Protein AF-A0A2S9K920-F1 (afdb_monomer)

Foldseek 3Di:
DPPCQWDADPVRDIDGDPVNLVVQLVVLVVQLVVLVCQLPPDDDPPDPCNVVSNVVSVLSNLLSVLSNCVSDPDDDDVVVSCCSVPNPPPVVPD

Nearest PDB structures (foldseek):
  2r6x-assembly1_A  TM=4.934E-01  e=3.876E-01  Limosilactobacillus reuteri
  3gai-assembly1_A  TM=4.936E-01  e=4.339E-01  Limosilactobacillus reuteri
  2idx-assembly1_B  TM=4.294E-01  e=3.272E-01  Homo sapiens
  7rut-assembly1_D  TM=4.794E-01  e=1.133E+00  Homo sapiens
  6d5x-assembly1_B  TM=4.160E-01  e=1.502E+00  Homo sapiens

Organism: NCBI:txid263067

Secondary structure (DSSP, 8-state):
-----EEE-TTS-EEE-HHHHHHHHHHHHHHHHHHHHHHHHSS-TTSTTHHHHHHHHHHHHHHHHHHHHHHSS----HHHHHHHHH-TTGGG--

Sequence (94 aa):
MSDNTLTEHADNSVTLTAARQVACLEASWEIEQLAAHLACNVIPDHDPLHLVVRGIAGRIRSLSRVLVSGLDDELEPVAHLEREVFGTAQREAE

pLDDT: mean 86.09, std 13.34, range [42.78, 97.75]

Solvent-accessible surface area (backbone atoms only — not comparable to full-atom values): 5552 Å² total; per-residue (Å²): 130,86,83,69,68,53,44,78,46,98,87,73,49,75,42,68,32,69,73,52,42,50,53,52,42,52,53,25,51,52,48,32,53,52,20,54,44,45,49,69,71,71,55,60,86,85,45,92,55,31,64,57,46,32,50,49,19,52,49,49,30,54,53,23,50,45,50,37,53,74,65,47,95,60,94,67,61,66,72,58,50,46,37,74,73,64,40,84,73,65,78,83,79,118

Structure (mmCIF, N/CA/C/O backbone):
data_AF-A0A2S9K920-F1
#
_entry.id   AF-A0A2S9K920-F1
#
loop_
_atom_site.group_PDB
_atom_site.id
_atom_site.type_symbol
_atom_site.label_atom_id
_atom_site.label_alt_id
_atom_site.label_comp_id
_atom_site.label_asym_id
_atom_site.label_entity_id
_atom_site.label_seq_id
_atom_site.pdbx_PDB_ins_code
_atom_site.Cartn_x
_atom_site.Cartn_y
_atom_site.Cartn_z
_atom_site.occupancy
_atom_site.B_iso_or_equiv
_atom_site.auth_seq_id
_atom_site.auth_comp_id
_atom_site.auth_asym_id
_atom_site.auth_atom_id
_atom_site.pdbx_PDB_model_num
ATOM 1 N N . MET A 1 1 ? 3.771 -2.077 31.302 1.00 43.00 1 MET A N 1
ATOM 2 C CA . MET A 1 1 ? 2.739 -1.271 30.623 1.00 43.00 1 MET A CA 1
ATOM 3 C C . MET A 1 1 ? 2.157 -2.173 29.561 1.00 43.00 1 MET A C 1
ATOM 5 O O . MET A 1 1 ? 2.937 -2.796 28.859 1.00 43.00 1 MET A O 1
ATOM 9 N N . SER A 1 2 ? 0.846 -2.379 29.536 1.00 49.53 2 SER A N 1
ATOM 10 C CA . SER A 1 2 ? 0.225 -3.180 28.483 1.00 49.53 2 SER A CA 1
ATOM 11 C C . SER A 1 2 ? 0.299 -2.378 27.185 1.00 49.53 2 SER A C 1
ATOM 13 O O . SER A 1 2 ? -0.397 -1.371 27.058 1.00 49.53 2 SER A O 1
ATOM 15 N N . ASP A 1 3 ? 1.179 -2.792 26.273 1.00 59.75 3 ASP A N 1
ATOM 16 C CA . ASP A 1 3 ? 1.320 -2.269 24.908 1.00 59.75 3 ASP A CA 1
ATOM 17 C C . ASP A 1 3 ? 0.087 -2.644 24.069 1.00 59.75 3 ASP A C 1
ATOM 19 O O . ASP A 1 3 ? 0.163 -3.376 23.080 1.00 59.75 3 ASP A O 1
ATOM 23 N N . ASN A 1 4 ? -1.093 -2.187 24.490 1.00 60.09 4 ASN A N 1
ATOM 24 C CA . ASN A 1 4 ? -2.332 -2.429 23.768 1.00 60.09 4 ASN A CA 1
ATOM 25 C C . ASN A 1 4 ? -2.319 -1.554 22.513 1.00 60.09 4 ASN A C 1
ATOM 27 O O . ASN A 1 4 ? -2.730 -0.398 22.513 1.00 60.09 4 ASN A O 1
ATOM 31 N N . THR A 1 5 ? -1.782 -2.126 21.440 1.00 73.12 5 THR A N 1
ATOM 32 C CA . THR A 1 5 ? -1.665 -1.543 20.096 1.00 73.12 5 THR A CA 1
ATOM 33 C C . THR A 1 5 ? -2.976 -1.590 19.304 1.00 73.12 5 THR A C 1
ATOM 35 O O . THR A 1 5 ? -3.000 -1.184 18.140 1.00 73.12 5 THR A O 1
ATOM 38 N N . LEU A 1 6 ? -4.045 -2.102 19.919 1.00 84.69 6 LEU A N 1
ATOM 39 C CA . LEU A 1 6 ? -5.383 -2.285 19.368 1.00 84.69 6 LEU A CA 1
ATOM 40 C C . LEU A 1 6 ? -6.432 -1.966 20.443 1.00 84.69 6 LEU A C 1
ATOM 42 O O . LEU A 1 6 ? -6.196 -2.187 21.633 1.00 84.69 6 LEU A O 1
ATOM 46 N N . THR A 1 7 ? -7.580 -1.447 20.018 1.00 86.38 7 THR A N 1
ATOM 47 C CA . THR A 1 7 ? -8.752 -1.189 20.860 1.00 86.38 7 THR A CA 1
ATOM 48 C C . THR A 1 7 ? -9.882 -2.104 20.413 1.00 86.38 7 THR A C 1
ATOM 50 O O . THR A 1 7 ? -10.322 -2.020 19.271 1.00 86.38 7 THR A O 1
ATOM 53 N N . GLU A 1 8 ? -10.322 -2.989 21.304 1.00 90.50 8 GLU A N 1
ATOM 54 C CA . GLU A 1 8 ? -11.480 -3.857 21.082 1.00 90.50 8 GLU A CA 1
ATOM 55 C C . GLU A 1 8 ? -12.761 -3.135 21.505 1.00 90.50 8 GLU A C 1
ATOM 57 O O . GLU A 1 8 ? -12.808 -2.488 22.556 1.00 90.50 8 GLU A O 1
ATOM 62 N N . HIS A 1 9 ? -13.803 -3.263 20.693 1.00 88.88 9 HIS A N 1
ATOM 63 C CA . HIS A 1 9 ? -15.116 -2.673 20.929 1.00 88.88 9 HIS A CA 1
ATOM 64 C C . HIS A 1 9 ? -16.130 -3.744 21.335 1.00 88.88 9 HIS A C 1
ATOM 66 O O . HIS A 1 9 ? -15.923 -4.943 21.151 1.00 88.88 9 HIS A O 1
ATOM 72 N N . ALA A 1 10 ? -17.266 -3.315 21.889 1.00 91.75 10 ALA A N 1
ATOM 73 C CA . ALA A 1 10 ? -18.303 -4.219 22.395 1.00 91.75 10 ALA A CA 1
ATOM 74 C C . ALA A 1 10 ? -18.960 -5.096 21.308 1.00 91.75 10 ALA A C 1
ATOM 76 O O . ALA A 1 10 ? -19.572 -6.113 21.625 1.00 91.75 10 ALA A O 1
ATOM 77 N N . ASP A 1 11 ? -18.841 -4.710 20.038 1.00 92.25 11 ASP A N 1
ATOM 78 C CA . ASP A 1 11 ? -19.311 -5.464 18.873 1.00 92.25 11 ASP A CA 1
ATOM 79 C C . ASP A 1 11 ? -18.276 -6.476 18.340 1.00 92.25 11 ASP A C 1
ATOM 81 O O . ASP A 1 11 ? -18.512 -7.119 17.319 1.00 92.25 11 ASP A O 1
ATOM 85 N N . ASN A 1 12 ? -17.158 -6.665 19.053 1.00 90.12 12 ASN A N 1
ATOM 86 C CA . ASN A 1 12 ? -15.980 -7.437 18.641 1.00 90.12 12 ASN A CA 1
ATOM 87 C C . ASN A 1 12 ? -15.210 -6.833 17.455 1.00 90.12 12 ASN A C 1
ATOM 89 O O . ASN A 1 12 ? -14.339 -7.502 16.895 1.00 90.12 12 ASN A O 1
ATOM 93 N N . SER A 1 13 ? -15.496 -5.588 17.060 1.00 87.12 13 SER A N 1
ATOM 94 C CA . SER A 1 13 ? -14.618 -4.868 16.141 1.00 87.12 13 SER A CA 1
ATOM 95 C C . SER A 1 13 ? -13.331 -4.453 16.853 1.00 87.12 13 SER A C 1
ATOM 97 O O . SER A 1 13 ? -13.273 -4.319 18.079 1.00 87.12 13 SER A O 1
ATOM 99 N N . VAL A 1 14 ? -12.270 -4.273 16.070 1.00 89.38 14 VAL A N 1
ATOM 100 C CA . VAL A 1 14 ? -10.952 -3.902 16.577 1.00 89.38 14 VAL A CA 1
ATOM 101 C C . VAL A 1 14 ? -10.431 -2.733 15.762 1.00 89.38 14 VAL A C 1
ATOM 103 O O . VAL A 1 14 ? -10.317 -2.831 14.542 1.00 89.38 14 VAL A O 1
ATOM 106 N N . THR A 1 15 ? -10.086 -1.635 16.428 1.00 89.12 15 THR A N 1
ATOM 107 C CA . THR A 1 15 ? -9.471 -0.469 15.787 1.00 89.12 15 THR A CA 1
ATOM 108 C C . THR A 1 15 ? -8.011 -0.333 16.188 1.00 89.12 15 THR A C 1
ATOM 110 O O . THR A 1 15 ? -7.580 -0.776 17.257 1.00 89.12 15 THR A O 1
ATOM 113 N N . LEU A 1 16 ? -7.226 0.309 15.327 1.00 89.00 16 LEU A N 1
ATOM 114 C CA . LEU A 1 16 ? -5.889 0.762 15.691 1.00 89.00 16 LEU A CA 1
ATOM 115 C C . LEU A 1 16 ? -5.993 1.847 16.769 1.00 89.00 16 LEU A C 1
ATOM 117 O O . LEU A 1 16 ? -6.959 2.606 16.819 1.00 89.00 16 LEU A O 1
ATOM 121 N N . THR A 1 17 ? -4.976 1.947 17.623 1.00 90.00 17 THR A N 1
ATOM 122 C CA . THR A 1 17 ? -4.802 3.162 18.426 1.00 90.00 17 THR A CA 1
ATOM 123 C C . THR A 1 17 ? -4.382 4.318 17.520 1.00 90.00 17 THR A C 1
ATOM 125 O O . THR A 1 17 ? -3.702 4.094 16.517 1.00 90.00 17 THR A O 1
ATOM 128 N N . ALA A 1 18 ? -4.699 5.559 17.902 1.00 87.94 18 ALA A N 1
ATOM 129 C CA . ALA A 1 18 ? -4.328 6.746 17.120 1.00 87.94 18 ALA A CA 1
ATOM 130 C C . ALA A 1 18 ? -2.821 6.795 16.799 1.00 87.94 18 ALA A C 1
ATOM 132 O O . ALA A 1 18 ? -2.428 7.050 15.667 1.00 87.94 18 ALA A O 1
ATOM 133 N N . ALA A 1 19 ? -1.961 6.463 17.770 1.00 89.56 19 ALA A N 1
ATOM 134 C CA . ALA A 1 19 ? -0.513 6.421 17.556 1.00 89.56 19 ALA A CA 1
ATOM 135 C C . ALA A 1 19 ? -0.096 5.389 16.491 1.00 89.56 19 ALA A C 1
ATOM 137 O O . ALA A 1 19 ? 0.816 5.643 15.706 1.00 89.56 19 ALA A O 1
ATOM 138 N N . ARG A 1 20 ? -0.767 4.232 16.443 1.00 90.56 20 ARG A N 1
ATOM 139 C CA . ARG A 1 20 ? -0.494 3.192 15.446 1.00 90.56 20 ARG A CA 1
ATOM 140 C C . ARG A 1 20 ? -1.056 3.556 14.077 1.00 90.56 20 ARG A C 1
ATOM 142 O O . ARG A 1 20 ? -0.369 3.336 13.088 1.00 90.56 20 ARG A O 1
ATOM 149 N N . GLN A 1 21 ? -2.257 4.128 14.026 1.00 92.25 21 GLN A N 1
ATOM 150 C CA . GLN A 1 21 ? -2.860 4.639 12.795 1.00 92.25 21 GLN A CA 1
ATOM 151 C C . GLN A 1 21 ? -1.943 5.681 12.143 1.00 92.25 21 GLN A C 1
ATOM 153 O O . GLN A 1 21 ? -1.564 5.502 10.991 1.00 92.25 21 GLN A O 1
ATOM 158 N N . VAL A 1 22 ? -1.482 6.682 12.904 1.00 91.88 22 VAL A N 1
ATOM 159 C CA . VAL A 1 22 ? -0.522 7.693 12.424 1.00 91.88 22 VAL A CA 1
ATOM 160 C C . VAL A 1 22 ? 0.759 7.039 11.912 1.00 91.88 22 VAL A C 1
ATOM 162 O O . VAL A 1 22 ? 1.180 7.323 10.798 1.00 91.88 22 VAL A O 1
ATOM 165 N N . ALA A 1 23 ? 1.356 6.112 12.667 1.00 93.44 23 ALA A N 1
ATOM 166 C CA . ALA A 1 23 ? 2.566 5.425 12.217 1.00 93.44 23 ALA A CA 1
ATOM 167 C C . ALA A 1 23 ? 2.357 4.642 10.904 1.00 93.44 23 ALA A C 1
ATOM 169 O O . ALA A 1 23 ? 3.238 4.627 10.047 1.00 93.44 23 ALA A O 1
ATOM 170 N N . CYS A 1 24 ? 1.199 3.999 10.728 1.00 94.19 24 CYS A N 1
ATOM 171 C CA . CYS A 1 24 ? 0.865 3.286 9.498 1.00 94.19 24 CYS A CA 1
ATOM 172 C C . CYS A 1 24 ? 0.592 4.238 8.319 1.00 94.19 24 CYS A C 1
ATOM 174 O O . CYS A 1 24 ? 1.002 3.932 7.198 1.00 94.19 24 CYS A O 1
ATOM 176 N N . LEU A 1 25 ? -0.044 5.388 8.559 1.00 94.25 25 LEU A N 1
ATOM 177 C CA . LEU A 1 25 ? -0.259 6.429 7.549 1.00 94.25 25 LEU A CA 1
ATOM 178 C C . LEU A 1 25 ? 1.072 7.039 7.086 1.00 94.25 25 LEU A C 1
ATOM 180 O O . LEU A 1 25 ? 1.330 7.083 5.886 1.00 94.25 25 LEU A O 1
ATOM 184 N N . GLU A 1 26 ? 1.956 7.403 8.017 1.00 96.44 26 GLU A N 1
ATOM 185 C CA . GLU A 1 26 ? 3.301 7.921 7.719 1.00 96.44 26 GLU A CA 1
ATOM 186 C C . GLU A 1 26 ? 4.140 6.904 6.933 1.00 96.44 2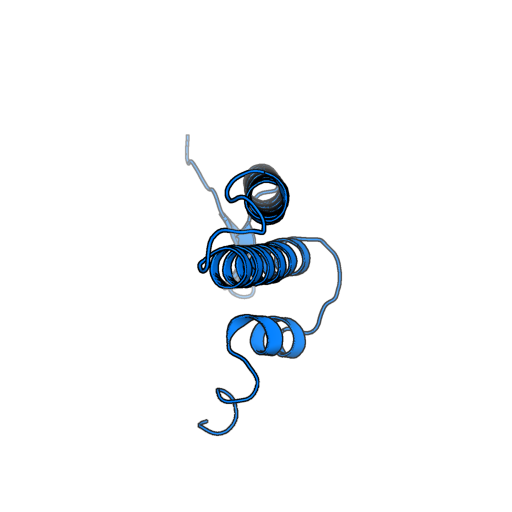6 GLU A C 1
ATOM 188 O O . GLU A 1 26 ? 4.776 7.240 5.935 1.00 96.44 26 GLU A O 1
ATOM 193 N N . ALA A 1 27 ? 4.096 5.626 7.324 1.00 97.06 27 ALA A N 1
ATOM 194 C CA . ALA A 1 27 ? 4.774 4.566 6.581 1.00 97.06 27 ALA A CA 1
ATOM 195 C C . ALA A 1 27 ? 4.217 4.413 5.156 1.00 97.06 27 ALA A C 1
ATOM 197 O O . ALA A 1 27 ? 4.981 4.216 4.210 1.00 97.06 27 ALA A O 1
ATOM 198 N N . SER A 1 28 ? 2.896 4.516 4.990 1.00 96.38 28 SER A N 1
ATOM 199 C CA . SER A 1 28 ? 2.253 4.438 3.674 1.00 96.38 28 SER A CA 1
ATOM 200 C C . SER A 1 28 ? 2.667 5.618 2.795 1.00 96.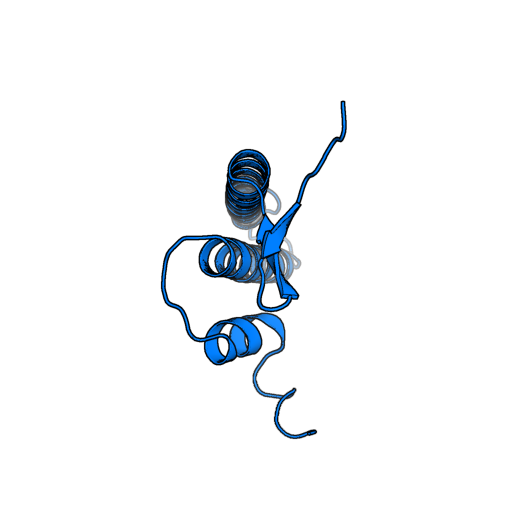38 28 SER A C 1
ATOM 202 O O . SER A 1 28 ? 3.042 5.411 1.639 1.00 96.38 28 SER A O 1
ATOM 204 N N . TRP A 1 29 ? 2.694 6.830 3.354 1.00 95.25 29 TRP A N 1
ATOM 205 C CA . TRP A 1 29 ? 3.174 8.031 2.672 1.00 95.25 29 TRP A CA 1
ATOM 206 C C . TRP A 1 29 ? 4.638 7.897 2.231 1.00 95.25 29 TRP A C 1
ATOM 208 O O . TRP A 1 29 ? 4.945 8.105 1.057 1.00 95.25 29 TRP A O 1
ATOM 218 N N . GLU A 1 30 ? 5.533 7.461 3.120 1.00 97.75 30 GLU A N 1
ATOM 219 C CA . GLU A 1 30 ? 6.952 7.263 2.793 1.00 97.75 30 GLU A CA 1
ATOM 220 C C . GLU A 1 30 ? 7.132 6.242 1.652 1.00 97.75 30 GLU A C 1
ATOM 222 O O . GLU A 1 30 ? 7.926 6.456 0.733 1.00 97.75 30 GLU A O 1
ATOM 227 N N . ILE A 1 31 ? 6.341 5.161 1.633 1.00 97.62 31 ILE A N 1
ATOM 228 C CA . ILE A 1 31 ? 6.339 4.184 0.531 1.00 97.62 31 ILE A CA 1
ATOM 229 C C . ILE A 1 31 ? 5.936 4.836 -0.804 1.00 97.62 31 ILE A C 1
ATOM 231 O O . ILE A 1 31 ? 6.556 4.544 -1.831 1.00 97.62 31 ILE A O 1
ATOM 235 N N . GLU A 1 32 ? 4.932 5.721 -0.823 1.00 95.81 32 GLU A N 1
ATOM 236 C CA . GLU A 1 32 ? 4.553 6.461 -2.039 1.00 95.81 32 GLU A CA 1
ATOM 237 C C . GLU A 1 32 ? 5.704 7.356 -2.529 1.00 95.81 32 GLU A C 1
ATOM 239 O O . GLU A 1 32 ? 5.996 7.388 -3.730 1.00 95.81 32 GLU A O 1
ATOM 244 N N . GLN A 1 33 ? 6.414 8.018 -1.615 1.00 96.19 33 GLN A N 1
ATOM 245 C CA . GLN A 1 33 ? 7.553 8.878 -1.947 1.00 96.19 33 GLN A CA 1
ATOM 246 C C . GLN A 1 33 ? 8.739 8.083 -2.512 1.00 96.19 33 GLN A C 1
ATOM 248 O O . GLN A 1 33 ? 9.347 8.490 -3.513 1.00 96.19 33 GLN A O 1
ATOM 253 N N . LEU A 1 34 ? 9.031 6.916 -1.930 1.00 96.12 34 LEU A N 1
ATOM 254 C CA . LEU A 1 34 ? 10.039 5.983 -2.437 1.00 96.12 34 LEU A CA 1
ATOM 255 C C . LEU A 1 34 ? 9.666 5.451 -3.823 1.00 96.12 34 LEU A C 1
ATOM 257 O O . LEU A 1 34 ? 10.522 5.379 -4.705 1.00 96.12 34 LEU A O 1
ATOM 261 N N . ALA A 1 35 ? 8.390 5.136 -4.055 1.00 96.25 35 ALA A N 1
ATOM 262 C CA . ALA A 1 35 ? 7.907 4.729 -5.370 1.00 96.25 35 ALA A CA 1
ATOM 263 C C . ALA A 1 35 ? 8.082 5.848 -6.411 1.00 96.25 35 ALA A C 1
ATOM 265 O O . ALA A 1 35 ? 8.534 5.589 -7.528 1.00 96.25 35 ALA A O 1
ATOM 266 N N . ALA A 1 36 ? 7.799 7.103 -6.051 1.00 93.88 36 ALA A N 1
ATOM 267 C CA . ALA A 1 36 ? 8.042 8.245 -6.931 1.00 93.88 36 ALA A CA 1
ATOM 268 C C . ALA A 1 36 ? 9.535 8.403 -7.272 1.00 93.88 36 ALA A C 1
ATOM 270 O O . ALA A 1 36 ? 9.884 8.642 -8.429 1.00 93.88 36 ALA A O 1
ATOM 271 N N . HIS A 1 37 ? 10.427 8.203 -6.297 1.00 94.06 37 HIS A N 1
ATOM 272 C CA . HIS A 1 37 ? 11.872 8.202 -6.540 1.00 94.06 37 HIS A CA 1
ATOM 273 C C . HIS A 1 37 ? 12.305 7.048 -7.447 1.00 94.06 37 HIS A C 1
ATOM 275 O O . HIS A 1 37 ? 13.092 7.261 -8.370 1.00 94.06 37 HIS A O 1
ATOM 281 N N . LEU A 1 38 ? 11.764 5.847 -7.231 1.00 92.69 38 LEU A N 1
ATOM 282 C CA . LEU A 1 38 ? 12.039 4.671 -8.054 1.00 92.69 38 LEU A CA 1
ATOM 283 C C . LEU A 1 38 ? 11.655 4.904 -9.523 1.00 92.69 38 LEU A C 1
ATOM 285 O O . LEU A 1 38 ? 12.425 4.563 -10.419 1.00 92.69 38 LEU A O 1
ATOM 289 N N . ALA A 1 39 ? 10.501 5.528 -9.768 1.00 90.31 39 ALA A N 1
ATOM 290 C CA . ALA A 1 39 ? 10.003 5.802 -11.115 1.00 90.31 39 ALA A CA 1
ATOM 291 C C . ALA A 1 39 ? 10.857 6.814 -11.901 1.00 90.31 39 ALA A C 1
ATOM 293 O O . ALA A 1 39 ? 10.922 6.728 -13.131 1.00 90.31 39 ALA A O 1
ATOM 294 N N . CYS A 1 40 ? 11.474 7.774 -11.205 1.00 88.44 40 CYS A N 1
ATOM 295 C CA . CYS A 1 40 ? 12.126 8.927 -11.829 1.00 88.44 40 CYS A CA 1
ATOM 296 C C . CYS A 1 40 ? 13.658 8.870 -11.813 1.00 88.44 40 CYS A C 1
ATOM 298 O O . CYS A 1 40 ? 14.284 9.405 -12.722 1.00 88.44 40 CYS A O 1
ATOM 300 N N . ASN A 1 41 ? 14.265 8.261 -10.789 1.00 88.56 41 ASN A N 1
ATOM 301 C CA . ASN A 1 41 ? 15.676 8.506 -10.467 1.00 88.56 41 ASN A CA 1
ATOM 302 C C . ASN A 1 41 ? 16.568 7.257 -10.506 1.00 88.56 41 ASN A C 1
ATOM 304 O O . ASN A 1 41 ? 17.788 7.396 -10.489 1.00 88.56 41 ASN A O 1
ATOM 308 N N . VAL A 1 42 ? 16.000 6.046 -10.511 1.00 87.00 42 VAL A N 1
ATOM 309 C CA . VAL A 1 42 ? 16.786 4.815 -10.289 1.00 87.00 42 VAL A CA 1
ATOM 310 C C . VAL A 1 42 ? 17.330 4.207 -11.578 1.00 87.00 42 VAL A C 1
ATOM 312 O O . VAL A 1 42 ? 18.436 3.671 -11.566 1.00 87.00 42 VAL A O 1
ATOM 315 N N . ILE A 1 43 ? 16.592 4.293 -12.687 1.00 86.62 43 ILE A N 1
ATOM 316 C CA . ILE A 1 43 ? 17.026 3.737 -13.970 1.00 86.62 43 ILE A CA 1
ATOM 317 C C . ILE A 1 43 ? 16.928 4.789 -15.088 1.00 86.62 43 ILE A C 1
ATOM 319 O O . ILE A 1 43 ? 15.881 5.423 -15.226 1.00 86.62 43 ILE A O 1
ATOM 323 N N . PRO A 1 44 ? 17.981 4.955 -15.914 1.00 86.88 44 PRO A N 1
ATOM 324 C CA . PRO A 1 44 ? 17.928 5.794 -17.106 1.00 86.88 44 PRO A CA 1
ATOM 325 C C . PRO A 1 44 ? 16.945 5.280 -18.169 1.00 86.88 44 PR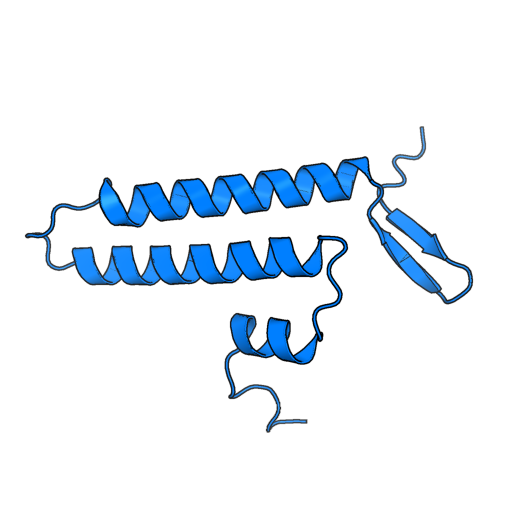O A C 1
ATOM 327 O O . PRO A 1 44 ? 16.848 4.080 -18.405 1.00 86.88 44 PRO A O 1
ATOM 330 N N . ASP A 1 45 ? 16.324 6.191 -18.921 1.00 87.62 45 ASP A N 1
ATOM 331 C CA . ASP A 1 45 ? 15.321 5.878 -19.960 1.00 87.62 45 ASP A CA 1
ATOM 332 C C . ASP A 1 45 ? 15.831 5.005 -21.121 1.00 87.62 45 ASP A C 1
ATOM 334 O O . ASP A 1 45 ? 15.040 4.427 -21.861 1.00 87.62 45 ASP A O 1
ATOM 338 N N . HIS A 1 46 ? 17.148 4.902 -21.305 1.00 88.44 46 HIS A N 1
ATOM 339 C CA . HIS A 1 46 ? 17.746 4.053 -22.338 1.00 88.44 46 HIS A CA 1
ATOM 340 C C . HIS A 1 46 ? 17.971 2.606 -21.877 1.00 88.44 46 HIS A C 1
ATOM 342 O O . HIS A 1 46 ? 18.301 1.754 -22.702 1.00 88.44 46 HIS A O 1
ATOM 348 N N . ASP A 1 47 ? 17.809 2.314 -20.585 1.00 93.38 47 ASP A N 1
ATOM 349 C CA . ASP A 1 47 ? 17.896 0.951 -20.076 1.00 93.38 47 ASP A CA 1
ATOM 350 C C . ASP A 1 47 ? 16.622 0.177 -20.458 1.00 93.38 47 ASP A C 1
ATOM 352 O O . ASP A 1 47 ? 15.516 0.673 -20.230 1.00 93.38 47 ASP A O 1
ATOM 356 N N . PRO A 1 48 ? 16.710 -1.042 -21.011 1.00 91.19 48 PRO A N 1
ATOM 357 C CA . PRO A 1 48 ? 15.532 -1.825 -21.392 1.00 91.19 48 PRO A CA 1
ATOM 358 C C . PRO A 1 48 ? 14.566 -2.119 -20.228 1.00 91.19 48 PRO A C 1
ATOM 360 O O . PRO A 1 48 ? 13.393 -2.406 -20.471 1.00 91.19 48 PRO A O 1
ATOM 363 N N . LEU A 1 49 ? 15.014 -2.029 -18.973 1.00 92.69 49 LEU A N 1
ATOM 364 C CA . LEU A 1 49 ? 14.204 -2.283 -17.782 1.00 92.69 49 LEU A CA 1
ATOM 365 C C . LEU A 1 49 ? 13.465 -1.044 -17.254 1.00 92.69 49 LEU A C 1
ATOM 367 O O . LEU A 1 49 ? 12.661 -1.180 -16.329 1.00 92.69 49 LEU A O 1
ATOM 371 N N . HIS A 1 50 ? 13.666 0.151 -17.825 1.00 92.56 50 HIS A N 1
ATOM 372 C CA . HIS A 1 50 ? 13.074 1.391 -17.297 1.00 92.56 50 HIS A CA 1
ATOM 373 C 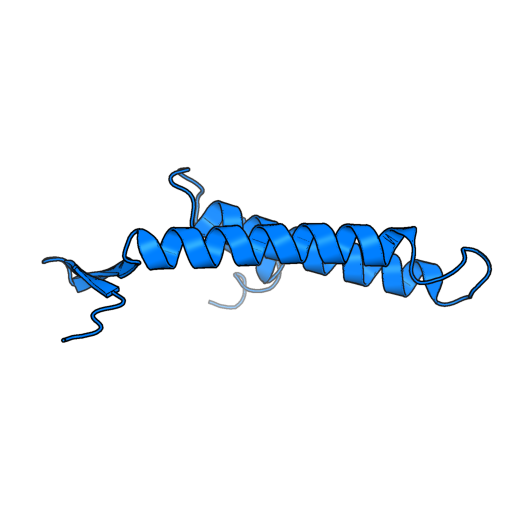C . HIS A 1 50 ? 11.541 1.342 -17.203 1.00 92.56 50 HIS A C 1
ATOM 375 O O . HIS A 1 50 ? 10.962 1.789 -16.211 1.00 92.56 50 HIS A O 1
ATOM 381 N N . LEU A 1 51 ? 10.865 0.738 -18.189 1.00 93.81 51 LEU A N 1
ATOM 382 C CA . LEU A 1 51 ? 9.408 0.567 -18.166 1.00 93.81 51 LEU A CA 1
ATOM 383 C C . LEU A 1 51 ? 8.952 -0.415 -17.084 1.00 93.81 51 LEU A C 1
ATOM 385 O O . LEU A 1 51 ? 7.921 -0.190 -16.454 1.00 93.81 51 LEU A O 1
ATOM 389 N N . VAL A 1 52 ? 9.724 -1.476 -16.839 1.00 95.12 52 VAL A N 1
ATOM 390 C CA . VAL A 1 52 ? 9.422 -2.463 -15.793 1.00 95.12 52 VAL A CA 1
ATOM 391 C C . VAL A 1 52 ? 9.513 -1.805 -14.420 1.00 95.12 52 VAL A C 1
ATOM 393 O O . VAL A 1 52 ? 8.589 -1.925 -13.618 1.00 95.12 52 VAL A O 1
ATOM 396 N N . VAL A 1 53 ? 10.580 -1.042 -14.168 1.00 94.50 53 VAL A N 1
ATOM 397 C CA . VAL A 1 53 ? 10.762 -0.318 -12.902 1.00 94.50 53 VAL A CA 1
ATOM 398 C C . VAL A 1 53 ? 9.672 0.732 -12.691 1.00 94.50 53 VAL A C 1
ATOM 400 O O . VAL A 1 53 ? 9.100 0.798 -11.604 1.00 94.50 53 VAL A O 1
ATOM 403 N N . ARG A 1 54 ? 9.300 1.491 -13.731 1.00 94.50 54 ARG A N 1
ATOM 404 C CA . ARG A 1 54 ? 8.170 2.434 -13.667 1.00 94.50 54 ARG A CA 1
ATOM 405 C C . ARG A 1 54 ? 6.839 1.733 -13.387 1.00 94.50 54 ARG A C 1
ATOM 407 O O . ARG A 1 54 ? 6.049 2.237 -12.594 1.00 94.50 54 ARG A O 1
ATOM 414 N N . GLY A 1 55 ? 6.599 0.569 -13.992 1.00 94.75 55 GLY A N 1
ATOM 415 C CA . GLY A 1 55 ? 5.407 -0.241 -13.733 1.00 94.75 55 GLY A CA 1
ATOM 416 C C . GLY A 1 55 ? 5.332 -0.726 -12.283 1.00 94.75 55 GLY A C 1
ATOM 417 O O . GLY A 1 55 ? 4.298 -0.572 -11.633 1.00 94.75 55 GLY A O 1
ATOM 418 N N . ILE A 1 56 ? 6.444 -1.238 -11.746 1.00 95.69 56 ILE A N 1
ATOM 419 C CA . ILE A 1 56 ? 6.549 -1.662 -10.341 1.00 95.69 56 ILE A CA 1
ATOM 420 C C . ILE A 1 56 ? 6.321 -0.473 -9.403 1.00 95.69 56 ILE A C 1
ATOM 422 O O . ILE A 1 56 ? 5.515 -0.572 -8.481 1.00 95.69 56 ILE A O 1
ATOM 426 N N . ALA A 1 57 ? 6.964 0.666 -9.663 1.00 96.44 57 ALA A N 1
ATOM 427 C CA . ALA A 1 57 ? 6.760 1.889 -8.895 1.00 96.44 57 ALA A CA 1
ATOM 428 C C . ALA A 1 57 ? 5.291 2.345 -8.917 1.00 96.44 57 ALA A C 1
ATOM 430 O O . ALA A 1 57 ? 4.722 2.665 -7.874 1.00 96.44 57 ALA A O 1
ATOM 431 N N . GLY A 1 58 ? 4.644 2.305 -10.086 1.00 95.25 58 GLY A N 1
ATOM 432 C CA . GLY A 1 58 ? 3.217 2.588 -10.224 1.00 95.25 58 GLY A CA 1
ATOM 433 C C . GLY A 1 58 ? 2.349 1.658 -9.373 1.00 95.25 58 GLY A C 1
ATOM 434 O O . GLY A 1 58 ? 1.428 2.122 -8.699 1.00 95.25 58 GLY A O 1
ATOM 435 N N . ARG A 1 59 ? 2.675 0.358 -9.333 1.00 96.00 59 ARG A N 1
ATOM 436 C CA . ARG A 1 59 ? 1.945 -0.608 -8.505 1.00 96.00 59 ARG A CA 1
ATOM 437 C C . ARG A 1 59 ? 2.159 -0.383 -7.009 1.00 96.00 59 ARG A C 1
ATOM 439 O O . ARG A 1 59 ? 1.181 -0.394 -6.270 1.00 96.00 59 ARG A O 1
ATOM 446 N N . ILE A 1 60 ? 3.395 -0.139 -6.569 1.00 96.50 60 ILE A N 1
ATOM 447 C CA . ILE A 1 60 ? 3.710 0.184 -5.165 1.00 96.50 60 ILE A CA 1
ATOM 448 C C . ILE A 1 60 ? 2.923 1.420 -4.721 1.00 96.50 60 ILE A C 1
ATOM 450 O O . ILE A 1 60 ? 2.302 1.410 -3.662 1.00 96.50 60 ILE A O 1
ATOM 454 N N . 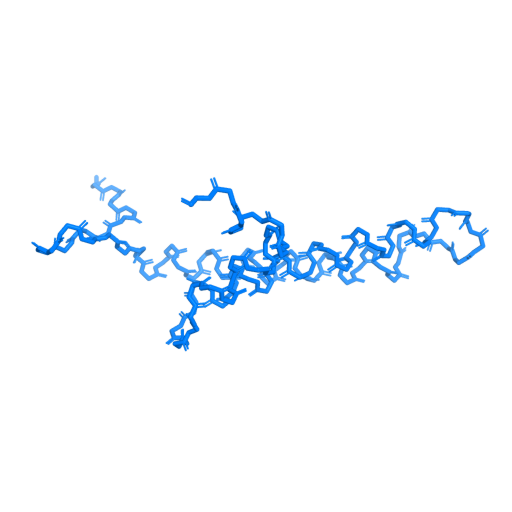ARG A 1 61 ? 2.884 2.457 -5.563 1.00 95.44 61 ARG A N 1
ATOM 455 C CA . ARG A 1 61 ? 2.122 3.679 -5.299 1.00 95.44 61 ARG A CA 1
ATOM 456 C C . ARG A 1 61 ? 0.617 3.425 -5.175 1.00 95.44 61 ARG A C 1
ATOM 458 O O . ARG A 1 61 ? -0.004 3.941 -4.255 1.00 95.44 61 ARG A O 1
ATOM 465 N N . SER A 1 62 ? 0.030 2.637 -6.078 1.00 93.94 62 SER A N 1
ATOM 466 C CA . SER A 1 62 ? -1.390 2.246 -6.009 1.00 93.94 62 SER A CA 1
ATOM 467 C C . SER A 1 62 ? -1.705 1.503 -4.703 1.00 93.94 62 SER A C 1
ATOM 469 O O . SER A 1 62 ? -2.665 1.848 -4.024 1.00 93.94 62 SER A O 1
ATOM 471 N N . LEU A 1 63 ? -0.850 0.562 -4.290 1.00 95.06 63 LEU 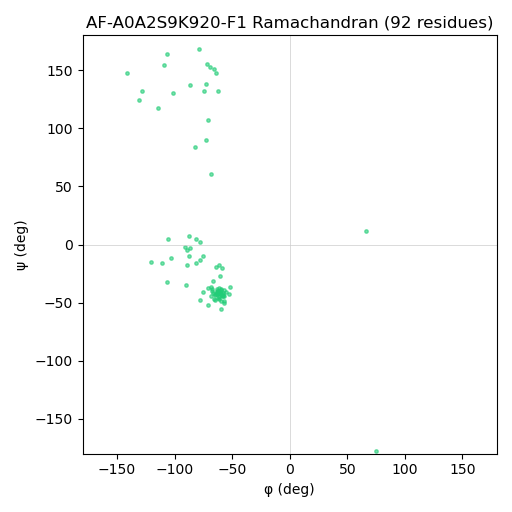A N 1
ATOM 472 C CA . LEU A 1 63 ? -1.030 -0.178 -3.036 1.00 95.06 63 LEU A CA 1
ATOM 473 C C . LEU A 1 63 ? -0.869 0.705 -1.790 1.00 95.06 63 LEU A C 1
ATOM 475 O O . LEU A 1 63 ? -1.642 0.568 -0.847 1.00 95.06 63 LEU A O 1
ATOM 479 N N . SER A 1 64 ? 0.097 1.627 -1.787 1.00 95.69 64 SER A N 1
ATOM 480 C CA . SER A 1 64 ? 0.263 2.600 -0.699 1.00 95.69 64 SER A CA 1
ATOM 481 C C . SER A 1 64 ? -0.980 3.485 -0.541 1.00 95.69 64 SER A C 1
ATOM 483 O O . SER A 1 64 ? -1.451 3.683 0.575 1.00 95.69 64 SER A O 1
ATOM 485 N N . ARG A 1 65 ? -1.590 3.927 -1.646 1.00 92.38 65 ARG A N 1
ATOM 486 C CA . ARG A 1 65 ? -2.837 4.704 -1.599 1.00 92.38 65 ARG A CA 1
ATOM 487 C C . ARG A 1 65 ? -4.006 3.924 -1.016 1.00 92.38 65 ARG A C 1
ATOM 489 O O . ARG A 1 65 ? -4.763 4.498 -0.250 1.00 92.38 65 ARG A O 1
ATOM 496 N N . VAL A 1 66 ? -4.120 2.628 -1.314 1.00 93.25 66 VAL A N 1
ATOM 497 C CA . VAL A 1 66 ? -5.129 1.778 -0.662 1.00 93.25 66 VAL A CA 1
ATOM 498 C C . VAL A 1 66 ? -4.908 1.717 0.849 1.00 93.25 66 VAL A C 1
ATOM 500 O O . VAL A 1 66 ? -5.877 1.758 1.600 1.00 93.25 66 VAL A O 1
ATOM 503 N N . LEU A 1 67 ? -3.653 1.634 1.308 1.00 92.94 67 LEU A N 1
ATOM 504 C CA . LEU A 1 67 ? -3.355 1.676 2.742 1.00 92.94 67 LEU A CA 1
ATOM 505 C C . LEU A 1 67 ? -3.755 3.017 3.355 1.00 92.94 67 LEU A C 1
ATOM 507 O O . LEU A 1 67 ? -4.357 3.012 4.419 1.00 92.94 67 LEU A O 1
ATOM 511 N N . VAL A 1 68 ? -3.472 4.140 2.687 1.00 91.94 68 VAL A N 1
ATOM 512 C CA . VAL A 1 68 ? -3.917 5.465 3.144 1.00 91.94 68 VAL A CA 1
ATOM 513 C C . VAL A 1 68 ? -5.441 5.512 3.228 1.00 91.94 68 VAL A C 1
ATOM 515 O O . VAL A 1 68 ? -5.953 5.721 4.317 1.00 91.94 68 VAL A O 1
ATOM 518 N N . SER A 1 69 ? -6.163 5.206 2.146 1.00 90.62 69 SER A N 1
ATOM 519 C CA . SER A 1 69 ? -7.633 5.174 2.138 1.00 90.62 69 SER A CA 1
ATOM 520 C C . SER A 1 69 ? -8.230 4.258 3.211 1.00 90.62 69 SER A C 1
ATOM 522 O O . SER A 1 69 ? -9.231 4.593 3.828 1.00 90.62 69 SER A O 1
ATOM 524 N N . GLY A 1 70 ? -7.635 3.082 3.436 1.00 89.12 70 GLY A N 1
ATOM 525 C CA . GLY A 1 70 ? -8.131 2.110 4.414 1.00 89.12 70 GLY A CA 1
ATOM 526 C C . GLY A 1 70 ? -7.789 2.439 5.870 1.00 89.12 70 GLY A C 1
ATOM 527 O O . GLY A 1 70 ? -8.321 1.795 6.774 1.00 89.12 70 GLY A O 1
ATOM 528 N N . LEU A 1 71 ? -6.877 3.385 6.103 1.00 90.38 71 LEU A N 1
ATOM 529 C CA . LEU A 1 71 ? -6.443 3.830 7.429 1.00 90.38 71 LEU A CA 1
ATOM 530 C C . LEU A 1 71 ? -6.901 5.251 7.759 1.00 90.38 71 LEU A C 1
ATOM 532 O O . LEU A 1 71 ? -6.808 5.638 8.922 1.00 90.38 71 LEU A O 1
ATOM 536 N N . ASP A 1 72 ? -7.316 6.025 6.763 1.00 84.62 72 ASP A N 1
ATOM 537 C CA . ASP A 1 72 ? -7.860 7.368 6.926 1.00 84.62 72 ASP A CA 1
ATOM 538 C C . ASP A 1 72 ? -9.326 7.313 7.385 1.00 84.62 72 ASP A C 1
ATOM 540 O O . ASP A 1 72 ? -9.975 6.265 7.376 1.00 84.62 72 ASP A O 1
ATOM 544 N N . ASP A 1 73 ? -9.856 8.460 7.791 1.00 77.88 73 ASP A N 1
ATOM 545 C CA . ASP A 1 73 ? -11.227 8.602 8.281 1.00 77.88 73 ASP A CA 1
ATOM 546 C C . ASP A 1 73 ? -12.261 8.706 7.133 1.00 77.88 73 ASP A C 1
AT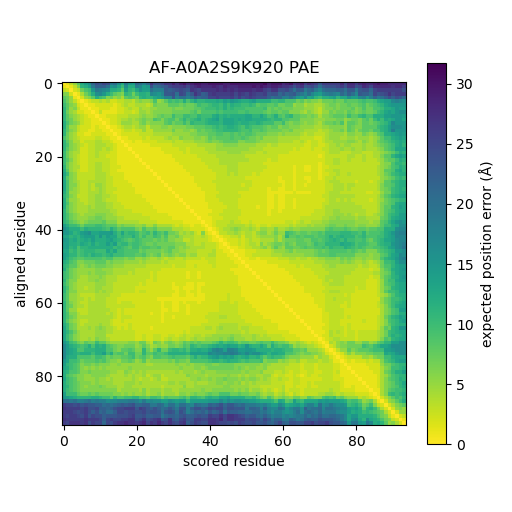OM 548 O O . ASP A 1 73 ? -13.455 8.925 7.370 1.00 77.88 73 ASP A O 1
ATOM 552 N N . GLU A 1 74 ? -11.828 8.569 5.873 1.00 77.56 74 GLU A N 1
ATOM 553 C CA . GLU A 1 74 ? -12.704 8.626 4.703 1.00 77.56 74 GLU A CA 1
ATOM 554 C C . GLU A 1 74 ? -13.577 7.367 4.562 1.00 77.56 74 GLU A C 1
ATOM 556 O O . GLU A 1 74 ? -13.148 6.224 4.719 1.00 77.56 74 GLU A O 1
ATOM 561 N N . LEU A 1 75 ? -14.850 7.576 4.214 1.00 75.19 75 LEU A N 1
ATOM 562 C CA . LEU A 1 75 ? -15.800 6.491 3.971 1.00 75.19 75 LEU A CA 1
ATOM 563 C C . LEU A 1 75 ? -15.630 5.942 2.551 1.00 75.19 75 LEU A C 1
ATOM 565 O O . LEU A 1 75 ? -16.371 6.312 1.637 1.00 75.19 75 LEU A O 1
ATOM 569 N N . GLU A 1 76 ? -14.680 5.027 2.371 1.00 80.06 76 GLU A N 1
ATOM 570 C CA . GLU A 1 76 ? -14.495 4.300 1.115 1.00 80.06 76 GLU A CA 1
ATOM 571 C C . GLU A 1 76 ? -15.078 2.872 1.193 1.00 80.06 76 GLU A C 1
ATOM 573 O O . GLU A 1 76 ? -14.801 2.127 2.138 1.00 80.06 76 GLU A O 1
ATOM 578 N N . PRO A 1 77 ? -15.906 2.428 0.221 1.00 85.19 77 PRO A N 1
ATOM 579 C CA . PRO A 1 77 ? -16.410 1.060 0.216 1.00 85.19 77 PRO A CA 1
ATOM 580 C C . PRO A 1 77 ? -15.272 0.041 0.092 1.00 85.19 77 PRO A C 1
ATOM 582 O O . PRO A 1 77 ? -14.481 0.108 -0.847 1.00 85.19 77 PRO A O 1
ATOM 585 N N . VAL A 1 78 ? -15.269 -0.988 0.946 1.00 86.12 78 VAL A N 1
ATOM 586 C CA . VAL A 1 78 ? -14.265 -2.075 0.926 1.00 86.12 78 VAL A CA 1
ATOM 587 C C . VAL A 1 78 ? -14.115 -2.707 -0.464 1.00 86.12 78 VAL A C 1
ATOM 589 O O . VAL A 1 78 ? -13.009 -3.003 -0.899 1.00 86.12 78 VAL A O 1
ATOM 592 N N . ALA A 1 79 ? -15.213 -2.833 -1.216 1.00 85.38 79 ALA A N 1
ATOM 593 C CA . ALA A 1 79 ? -15.196 -3.363 -2.581 1.00 85.38 79 ALA A CA 1
ATOM 594 C C . ALA A 1 79 ? -14.339 -2.534 -3.564 1.00 85.38 79 ALA A C 1
ATOM 596 O O . ALA A 1 79 ? -13.865 -3.073 -4.564 1.00 85.38 79 ALA A O 1
ATOM 597 N N . HIS A 1 80 ? -14.166 -1.231 -3.317 1.00 86.44 80 HIS A N 1
ATOM 598 C CA . HIS A 1 80 ? -13.257 -0.384 -4.089 1.00 86.44 80 HIS A CA 1
ATOM 599 C C . HIS A 1 80 ? -11.807 -0.750 -3.765 1.00 86.44 80 HIS A C 1
ATOM 601 O O . HIS A 1 80 ? -11.047 -1.087 -4.673 1.00 86.44 80 HIS A O 1
ATOM 607 N N . LEU A 1 81 ? -11.461 -0.770 -2.475 1.00 87.38 81 LEU A N 1
ATO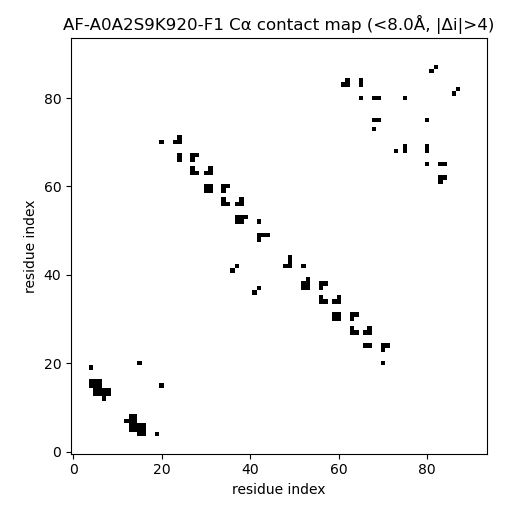M 608 C CA . LEU A 1 81 ? -10.118 -1.102 -1.994 1.00 87.38 81 LEU A CA 1
ATOM 609 C C . LEU A 1 81 ? -9.685 -2.503 -2.460 1.00 87.38 81 LEU A C 1
ATOM 611 O O . LEU A 1 81 ? -8.586 -2.683 -2.980 1.00 87.38 81 LEU A O 1
ATOM 615 N N . GLU A 1 82 ? -10.576 -3.491 -2.360 1.00 88.94 82 GLU A N 1
ATOM 616 C CA . GLU A 1 82 ? -10.334 -4.862 -2.825 1.00 88.94 82 GLU A CA 1
ATOM 617 C C . GLU A 1 82 ? -10.047 -4.934 -4.324 1.00 88.94 82 GLU A C 1
ATOM 619 O O . GLU A 1 82 ? -9.150 -5.664 -4.743 1.00 88.94 8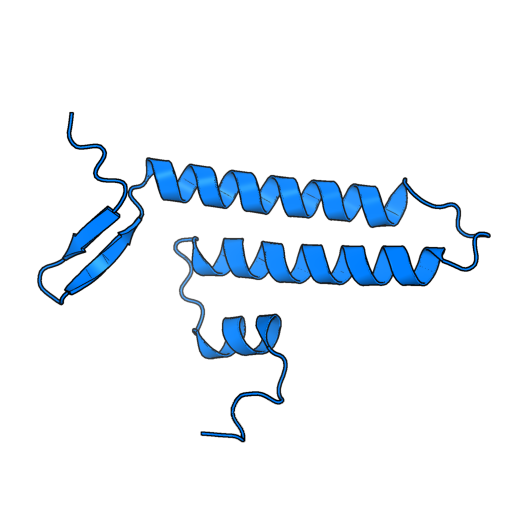2 GLU A O 1
ATOM 624 N N . ARG A 1 83 ? -10.780 -4.172 -5.145 1.00 88.31 83 ARG A N 1
ATOM 625 C CA . ARG A 1 83 ? -10.559 -4.150 -6.595 1.00 88.31 83 ARG A CA 1
ATOM 626 C C . ARG A 1 83 ? -9.171 -3.617 -6.933 1.00 88.31 83 ARG A C 1
ATOM 628 O O . ARG A 1 83 ? -8.518 -4.163 -7.817 1.00 88.31 83 ARG A O 1
ATOM 635 N N . GLU A 1 84 ? -8.715 -2.587 -6.232 1.00 86.94 84 GLU A N 1
ATOM 636 C CA . GLU A 1 84 ? -7.374 -2.038 -6.422 1.00 86.94 84 GLU A CA 1
ATOM 637 C C . GLU A 1 84 ? -6.288 -3.025 -5.966 1.00 86.94 84 GLU A C 1
ATOM 639 O O . GLU A 1 84 ? -5.268 -3.175 -6.639 1.00 86.94 84 GLU A O 1
ATOM 644 N N . VAL A 1 85 ? -6.492 -3.766 -4.872 1.00 88.75 85 VAL A N 1
ATOM 645 C CA . VAL A 1 85 ? -5.494 -4.718 -4.340 1.00 88.75 85 VAL A CA 1
ATOM 646 C C . VAL A 1 85 ? -5.443 -6.026 -5.128 1.00 88.75 85 VAL A C 1
ATOM 648 O O . VAL A 1 85 ? -4.356 -6.478 -5.492 1.00 88.75 85 VAL A O 1
ATOM 651 N N . PHE A 1 86 ? -6.591 -6.634 -5.410 1.00 86.56 86 PHE A N 1
ATOM 652 C CA . PHE A 1 86 ? -6.686 -7.983 -5.977 1.00 86.56 86 PHE A CA 1
ATOM 653 C C . PHE A 1 86 ? -7.014 -7.992 -7.475 1.00 86.56 86 PHE A C 1
ATOM 655 O O . PHE A 1 86 ? -6.899 -9.025 -8.134 1.00 86.56 86 PHE A O 1
ATOM 662 N N . GLY A 1 87 ? -7.398 -6.847 -8.041 1.00 79.56 87 GLY A N 1
ATOM 663 C CA . GLY A 1 87 ? -7.946 -6.777 -9.391 1.00 79.56 87 GLY A CA 1
ATOM 664 C C . GLY A 1 87 ? -9.391 -7.280 -9.456 1.00 79.56 87 GLY A C 1
ATOM 665 O O . GLY A 1 87 ? -10.008 -7.652 -8.460 1.00 79.56 87 GLY A O 1
ATOM 666 N N . THR A 1 88 ? -9.967 -7.297 -10.658 1.00 65.75 88 THR A N 1
ATOM 667 C CA . THR A 1 88 ? -11.371 -7.695 -10.874 1.00 65.75 88 THR A CA 1
ATOM 668 C C . THR A 1 88 ? -11.616 -9.204 -10.798 1.00 65.75 88 THR A C 1
ATOM 670 O O . THR A 1 88 ? -12.767 -9.617 -10.776 1.00 65.75 88 THR A O 1
ATOM 673 N N . ALA A 1 89 ? -10.567 -10.030 -10.757 1.00 56.72 89 ALA A N 1
ATOM 674 C CA . ALA A 1 89 ? -10.681 -11.482 -10.908 1.00 56.72 89 ALA A CA 1
ATOM 675 C C . ALA A 1 89 ? -11.100 -12.233 -9.628 1.00 56.72 89 ALA A C 1
ATOM 677 O O . ALA A 1 89 ? -11.491 -13.392 -9.712 1.00 56.72 89 ALA A O 1
ATOM 678 N N . GLN A 1 90 ? -11.019 -11.613 -8.445 1.00 53.66 90 GLN A N 1
ATOM 679 C CA . GLN A 1 90 ? -11.114 -12.365 -7.185 1.00 53.66 90 GLN A CA 1
ATOM 680 C C . GLN A 1 90 ? -12.545 -12.542 -6.640 1.00 53.66 90 GLN A C 1
ATOM 682 O O . GLN A 1 90 ? -12.769 -13.449 -5.850 1.00 53.66 90 GLN A O 1
ATOM 687 N N . ARG A 1 91 ? -13.531 -11.749 -7.091 1.00 49.06 91 ARG A N 1
ATOM 688 C CA . ARG A 1 91 ? -14.938 -11.853 -6.635 1.00 49.06 91 ARG A CA 1
ATOM 689 C C . ARG A 1 91 ? -15.831 -12.780 -7.471 1.00 49.06 91 ARG A C 1
ATOM 691 O O . ARG A 1 91 ? -16.996 -12.937 -7.140 1.00 49.06 91 ARG A O 1
ATOM 698 N N . GLU A 1 92 ? -15.319 -13.383 -8.544 1.00 47.97 92 GLU A N 1
ATOM 699 C CA . GLU A 1 92 ? -16.075 -14.378 -9.332 1.00 47.97 92 GLU A CA 1
ATOM 700 C C . GLU A 1 92 ? -15.936 -15.811 -8.777 1.00 47.97 92 GLU A C 1
ATOM 702 O O . GLU A 1 92 ? -16.547 -16.737 -9.305 1.00 47.97 92 GLU A O 1
ATOM 707 N N . ALA A 1 93 ? -15.124 -16.003 -7.729 1.00 50.06 93 ALA A N 1
ATOM 708 C CA . ALA A 1 93 ? -14.786 -17.311 -7.164 1.00 50.06 93 ALA A CA 1
ATOM 709 C C . ALA A 1 93 ? -15.471 -17.629 -5.816 1.00 50.06 93 ALA A C 1
ATOM 711 O O . ALA A 1 93 ? -15.186 -18.682 -5.242 1.00 50.06 93 ALA A O 1
ATOM 712 N N . GLU A 1 94 ? -16.362 -16.760 -5.328 1.00 42.78 94 GLU A N 1
ATOM 713 C CA . GLU A 1 94 ? -17.164 -16.939 -4.101 1.00 42.78 94 GLU A CA 1
ATOM 714 C C . GLU A 1 94 ? -18.664 -16.942 -4.422 1.00 42.78 94 GLU A C 1
ATOM 716 O O . GLU A 1 94 ? -19.389 -17.764 -3.814 1.00 42.78 94 GLU A O 1
#

Mean predicted aligned error: 6.82 Å

Radius of gyration: 17.31 Å; Cα contacts (8 Å, |Δi|>4): 71; chains: 1; bounding box: 37×26×53 Å